Protein AF-A0A842T5C9-F1 (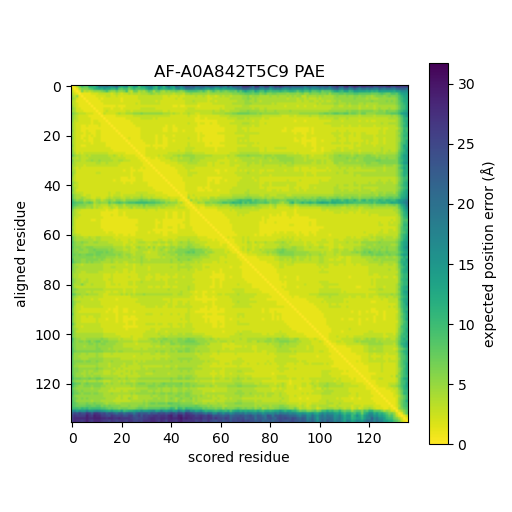afdb_monomer)

Structure (mmCIF, N/CA/C/O backbone):
data_AF-A0A842T5C9-F1
#
_entry.id   AF-A0A842T5C9-F1
#
loop_
_atom_site.group_PDB
_atom_site.id
_atom_site.type_symbol
_atom_site.label_atom_id
_atom_site.label_alt_id
_atom_site.label_comp_id
_atom_site.label_asym_id
_atom_site.label_entity_id
_atom_site.label_seq_id
_atom_site.pdbx_PDB_ins_code
_atom_site.Cartn_x
_atom_site.Cartn_y
_atom_site.Cartn_z
_atom_site.occupancy
_atom_site.B_iso_or_equiv
_atom_site.auth_seq_id
_atom_site.auth_comp_id
_atom_site.auth_asym_id
_atom_site.auth_atom_id
_atom_site.pdbx_PDB_model_num
ATOM 1 N N . MET A 1 1 ? -14.908 -18.102 0.969 1.00 57.44 1 MET A N 1
ATOM 2 C CA . MET A 1 1 ? -13.565 -17.713 0.486 1.00 57.44 1 MET A CA 1
ATOM 3 C C . MET A 1 1 ? -12.911 -17.108 1.692 1.00 57.44 1 MET A C 1
ATOM 5 O O . MET A 1 1 ? -13.295 -16.011 2.074 1.00 57.44 1 MET A O 1
ATOM 9 N N . ASP A 1 2 ? -12.003 -17.846 2.318 1.00 68.19 2 ASP A N 1
ATOM 10 C CA . ASP A 1 2 ? -11.669 -17.556 3.709 1.00 68.19 2 ASP A CA 1
ATOM 11 C C . ASP A 1 2 ? -10.302 -16.875 3.744 1.00 68.19 2 ASP A C 1
ATOM 13 O O . ASP A 1 2 ? -9.291 -17.398 3.258 1.00 68.19 2 ASP A O 1
ATOM 17 N N . ILE A 1 3 ? -10.300 -15.631 4.212 1.00 82.19 3 ILE A N 1
ATOM 18 C CA . ILE A 1 3 ? -9.101 -14.865 4.541 1.00 82.19 3 ILE A CA 1
ATOM 19 C C . ILE A 1 3 ? -9.193 -14.666 6.043 1.00 82.19 3 ILE A C 1
ATOM 21 O O . ILE A 1 3 ? -9.973 -13.837 6.503 1.00 82.19 3 ILE A O 1
ATOM 25 N N . GLN A 1 4 ? -8.417 -15.436 6.802 1.00 90.44 4 GLN A N 1
ATOM 26 C CA . GLN A 1 4 ? -8.467 -15.394 8.265 1.00 90.44 4 GLN A CA 1
ATOM 27 C C . GLN A 1 4 ? -8.185 -13.983 8.798 1.00 90.44 4 GLN A C 1
ATOM 29 O O . GLN A 1 4 ? -8.741 -13.567 9.808 1.00 90.44 4 GLN A O 1
ATOM 34 N N . GLU A 1 5 ? -7.338 -13.220 8.110 1.00 93.75 5 GLU A N 1
ATOM 35 C CA . GLU A 1 5 ? -7.024 -11.835 8.445 1.00 93.75 5 GLU A CA 1
ATOM 36 C C . GLU A 1 5 ? -8.210 -10.890 8.217 1.00 93.75 5 GLU A C 1
ATOM 38 O O . GLU A 1 5 ? -8.355 -9.923 8.959 1.00 93.75 5 GLU A O 1
ATOM 43 N N . LEU A 1 6 ? -9.083 -11.173 7.242 1.00 91.50 6 LEU A N 1
ATOM 44 C CA . LEU A 1 6 ? -10.320 -10.417 7.047 1.00 91.50 6 LEU A CA 1
ATOM 45 C C . LEU A 1 6 ? -11.299 -10.689 8.188 1.00 91.50 6 LEU A C 1
ATOM 47 O O . LEU A 1 6 ? -11.926 -9.753 8.672 1.00 91.50 6 LEU A O 1
ATOM 51 N N . ASP A 1 7 ? -11.413 -11.941 8.632 1.00 92.31 7 ASP A N 1
ATOM 52 C CA . ASP A 1 7 ? -12.283 -12.300 9.757 1.00 92.31 7 ASP A CA 1
ATOM 53 C C . ASP A 1 7 ? -11.790 -11.641 11.053 1.00 92.31 7 ASP A C 1
ATOM 55 O O . ASP A 1 7 ? -12.560 -10.975 11.742 1.00 92.31 7 ASP A O 1
ATOM 59 N N . LYS A 1 8 ? -10.476 -11.672 11.309 1.00 92.94 8 LYS A N 1
ATOM 60 C CA . LYS A 1 8 ? -9.859 -10.921 12.417 1.00 92.94 8 LYS A CA 1
ATOM 61 C C . LYS A 1 8 ? -10.097 -9.415 12.308 1.00 92.94 8 LYS A C 1
ATOM 63 O O . LYS A 1 8 ? -10.373 -8.764 13.310 1.00 92.94 8 LYS A O 1
ATOM 68 N N . PHE A 1 9 ? -9.996 -8.849 11.104 1.00 95.31 9 PHE A N 1
ATOM 69 C CA . PHE A 1 9 ? -10.265 -7.428 10.883 1.00 95.31 9 PHE A CA 1
ATOM 70 C C . PHE A 1 9 ? -11.744 -7.073 11.102 1.00 95.31 9 PHE A C 1
ATOM 72 O O . PHE A 1 9 ? -12.030 -5.988 11.600 1.00 95.31 9 PHE A O 1
ATOM 79 N N . LYS A 1 10 ? -12.676 -7.978 10.771 1.00 93.62 10 LYS A N 1
ATOM 80 C CA . LYS A 1 10 ? -14.115 -7.834 11.052 1.00 93.62 10 LYS A CA 1
ATOM 81 C C . LYS A 1 10 ? -14.405 -7.845 12.553 1.00 93.62 10 LYS A C 1
ATOM 83 O O . LYS A 1 10 ? -15.223 -7.050 13.007 1.00 93.62 10 LYS A O 1
ATOM 88 N N . GLU A 1 11 ? -13.753 -8.733 13.298 1.00 94.19 11 GLU A N 1
ATOM 89 C CA . GLU A 1 11 ? -13.943 -8.886 14.746 1.00 94.19 11 GLU A CA 1
ATOM 90 C C . GLU A 1 11 ? -13.325 -7.733 15.549 1.00 94.19 11 GLU A C 1
ATOM 92 O O . GLU A 1 11 ? -13.977 -7.192 16.442 1.00 94.19 11 GLU A O 1
ATOM 97 N N . ASP A 1 12 ? -12.097 -7.326 15.213 1.00 93.56 12 ASP A N 1
ATOM 98 C CA . ASP A 1 12 ? -11.379 -6.236 15.881 1.00 93.56 12 ASP A CA 1
ATOM 99 C C . ASP A 1 12 ? -10.702 -5.296 14.863 1.00 93.56 12 ASP A C 1
ATOM 101 O O . ASP A 1 12 ? -9.524 -5.472 14.520 1.00 93.56 12 ASP A O 1
ATOM 105 N N . PRO A 1 13 ? -11.423 -4.278 14.350 1.00 94.94 13 PRO A N 1
ATOM 106 C CA . PRO A 1 13 ? -10.866 -3.317 13.405 1.00 94.94 13 PRO A CA 1
ATOM 107 C C . PRO A 1 13 ? -9.866 -2.375 14.093 1.00 94.94 13 PRO A C 1
ATOM 109 O O . PRO A 1 13 ? -10.244 -1.381 14.731 1.00 94.94 13 PRO A O 1
ATOM 112 N N . SER A 1 14 ? -8.578 -2.656 13.900 1.00 96.56 14 SER A N 1
ATOM 113 C CA . SER A 1 14 ? -7.438 -1.919 14.441 1.00 96.56 14 SER A CA 1
ATOM 114 C C . SER A 1 14 ? -6.374 -1.684 13.365 1.00 96.56 14 SER A C 1
ATOM 116 O O . SER A 1 14 ? -6.420 -2.254 12.276 1.00 96.56 14 SER A O 1
ATOM 118 N N . VAL A 1 15 ? -5.387 -0.829 13.657 1.00 96.56 15 VAL A N 1
ATOM 119 C CA . VAL A 1 15 ? -4.259 -0.576 12.740 1.00 96.56 15 VAL A CA 1
ATOM 120 C C . VAL A 1 15 ? -3.513 -1.875 12.427 1.00 96.56 15 VAL A C 1
ATOM 122 O O . VAL A 1 15 ? -3.147 -2.115 11.280 1.00 96.56 15 VAL A O 1
ATOM 125 N N . ALA A 1 16 ? -3.308 -2.722 13.438 1.00 96.25 16 ALA A N 1
ATOM 126 C CA . ALA A 1 16 ? -2.588 -3.978 13.282 1.00 96.25 16 ALA A CA 1
ATOM 127 C C . ALA A 1 16 ? -3.361 -4.959 12.391 1.00 96.25 16 ALA A C 1
ATOM 129 O O . ALA A 1 16 ? -2.789 -5.486 11.436 1.00 96.25 16 ALA A O 1
ATOM 130 N N . SER A 1 17 ? -4.657 -5.161 12.653 1.00 96.75 17 SER A N 1
ATOM 131 C CA . SER A 1 17 ? -5.481 -6.071 11.853 1.00 96.75 17 SER A CA 1
ATOM 132 C C . SER A 1 17 ? -5.699 -5.552 10.428 1.00 96.75 17 SER A C 1
ATOM 134 O O . SER A 1 17 ? -5.651 -6.348 9.496 1.00 96.75 17 SER A O 1
ATOM 136 N N . ALA A 1 18 ? -5.819 -4.234 10.220 1.00 97.19 18 ALA A N 1
ATOM 137 C CA . ALA A 1 18 ? -5.901 -3.627 8.886 1.00 97.19 18 ALA A CA 1
ATOM 138 C C . ALA A 1 18 ? -4.620 -3.837 8.062 1.00 97.19 18 ALA A C 1
ATOM 140 O O . ALA A 1 18 ? -4.693 -4.199 6.887 1.00 97.19 18 ALA A O 1
ATOM 141 N N . MET A 1 19 ? -3.445 -3.637 8.676 1.00 97.94 19 MET A N 1
ATOM 142 C CA . MET A 1 19 ? -2.155 -3.874 8.019 1.00 97.94 19 MET A CA 1
ATOM 143 C C . MET A 1 19 ? -1.977 -5.349 7.648 1.00 97.94 19 MET A C 1
ATOM 145 O O . MET A 1 19 ? -1.610 -5.648 6.514 1.00 97.94 19 MET A O 1
ATOM 149 N N . GLN A 1 20 ? -2.282 -6.264 8.575 1.00 96.81 20 GLN A N 1
ATOM 150 C CA . GLN A 1 20 ? -2.199 -7.710 8.340 1.00 96.81 20 GLN A CA 1
ATOM 151 C C . GLN A 1 20 ? -3.144 -8.162 7.225 1.00 96.81 20 GLN A C 1
ATOM 153 O O . GLN A 1 20 ? -2.727 -8.880 6.319 1.00 96.81 20 GLN A O 1
ATOM 158 N N . PHE A 1 21 ? -4.401 -7.713 7.265 1.00 96.69 21 PHE A N 1
ATOM 159 C CA . PHE A 1 21 ? -5.393 -8.014 6.238 1.00 96.69 21 PHE A CA 1
ATOM 160 C C . PHE A 1 21 ? -4.959 -7.516 4.858 1.00 96.69 21 PHE A C 1
ATOM 162 O O . PHE A 1 21 ? -4.966 -8.289 3.898 1.00 96.69 21 PHE A O 1
ATOM 169 N N . GLY A 1 22 ? -4.571 -6.243 4.752 1.00 97.06 22 GLY A N 1
ATOM 170 C CA . GLY A 1 22 ? -4.193 -5.649 3.475 1.00 97.06 22 GLY A CA 1
ATOM 171 C C . GLY A 1 22 ? -2.980 -6.335 2.846 1.00 97.06 22 GLY A C 1
ATOM 172 O O . GLY A 1 22 ? -2.996 -6.641 1.651 1.00 97.06 22 GLY A O 1
ATOM 173 N N . GLU A 1 23 ? -1.971 -6.663 3.655 1.00 96.88 23 GLU A N 1
ATOM 174 C CA . GLU A 1 23 ? -0.806 -7.430 3.216 1.00 96.88 23 GLU A CA 1
ATOM 175 C C . GLU A 1 23 ? -1.190 -8.838 2.742 1.00 96.88 23 GLU A C 1
ATOM 177 O O . GLU A 1 23 ? -0.817 -9.243 1.637 1.00 96.88 23 GLU A O 1
ATOM 182 N N . ALA A 1 24 ? -1.958 -9.572 3.554 1.00 95.75 24 ALA A N 1
ATOM 183 C CA . ALA A 1 24 ? -2.369 -10.939 3.253 1.00 95.75 24 ALA A CA 1
ATOM 184 C C . ALA A 1 24 ? -3.178 -11.013 1.954 1.00 95.75 24 ALA A C 1
ATOM 186 O O . ALA A 1 24 ? -2.917 -11.872 1.110 1.00 95.75 24 ALA A O 1
ATOM 187 N N . LEU A 1 25 ? -4.121 -10.086 1.755 1.00 95.75 25 LEU A N 1
ATOM 188 C CA . LEU A 1 25 ? -4.920 -10.023 0.534 1.00 95.75 25 LEU A CA 1
ATOM 189 C C . LEU A 1 25 ? -4.069 -9.671 -0.693 1.00 95.75 25 LEU A C 1
ATOM 191 O O . LEU A 1 25 ? -4.247 -10.270 -1.754 1.00 95.75 25 LEU A O 1
ATOM 195 N N . THR A 1 26 ? -3.131 -8.733 -0.555 1.00 94.25 26 THR A N 1
ATOM 196 C CA . THR A 1 26 ? -2.255 -8.313 -1.659 1.00 94.25 26 THR A CA 1
ATOM 197 C C . THR A 1 26 ? -1.393 -9.475 -2.154 1.00 94.25 26 THR A C 1
ATOM 199 O O . THR A 1 26 ? -1.334 -9.714 -3.360 1.00 94.25 26 THR A O 1
ATOM 202 N N . LYS A 1 27 ? -0.811 -10.255 -1.231 1.00 93.19 27 LYS A N 1
ATOM 203 C CA . LYS A 1 27 ? 0.014 -11.439 -1.535 1.00 93.19 27 LYS A CA 1
ATOM 204 C C . LYS A 1 27 ? -0.776 -12.642 -2.047 1.00 93.19 27 LYS A C 1
ATOM 206 O O . LYS A 1 27 ? -0.179 -13.574 -2.580 1.00 93.19 27 LYS A O 1
ATOM 211 N N . LYS A 1 28 ? -2.095 -12.669 -1.849 1.00 92.25 28 LYS A N 1
ATOM 212 C CA . LYS A 1 28 ? -2.921 -13.810 -2.244 1.00 92.25 28 LYS A CA 1
ATOM 213 C C . LYS A 1 28 ? -2.996 -13.905 -3.767 1.00 92.25 28 LYS A C 1
ATOM 215 O O . LYS A 1 28 ? -3.179 -12.895 -4.451 1.00 92.25 28 LYS A O 1
ATOM 220 N N . ASP A 1 29 ? -2.896 -15.126 -4.281 1.00 90.19 29 ASP A N 1
ATOM 221 C CA . ASP A 1 29 ? -3.110 -15.416 -5.697 1.00 90.19 29 ASP A CA 1
ATOM 222 C C . ASP A 1 29 ? -4.616 -15.416 -5.993 1.00 90.19 29 ASP A C 1
ATOM 224 O O . ASP A 1 29 ? -5.319 -16.416 -5.846 1.00 90.19 29 ASP A O 1
ATOM 228 N N . LEU A 1 30 ? -5.132 -14.223 -6.276 1.00 90.31 30 LEU A N 1
ATOM 229 C CA . LEU A 1 30 ? -6.513 -13.950 -6.650 1.00 90.31 30 LEU A CA 1
ATOM 230 C C . LEU A 1 30 ? -6.502 -12.955 -7.802 1.00 90.31 30 LEU A C 1
ATOM 232 O O . LEU A 1 30 ? -5.623 -12.091 -7.879 1.00 90.31 30 LEU A O 1
ATOM 236 N N . ASN A 1 31 ? -7.519 -13.025 -8.658 1.00 90.94 31 ASN A N 1
ATOM 237 C CA . ASN A 1 31 ? -7.688 -11.999 -9.673 1.00 90.94 31 ASN A CA 1
ATOM 238 C C . ASN A 1 31 ? -7.997 -10.635 -9.018 1.00 90.94 31 ASN A C 1
ATOM 240 O O . ASN A 1 31 ? -8.455 -10.530 -7.877 1.00 90.94 31 ASN A O 1
ATOM 244 N N . ILE A 1 32 ? -7.731 -9.569 -9.768 1.00 90.75 32 ILE A N 1
ATOM 245 C CA . ILE A 1 32 ? -7.829 -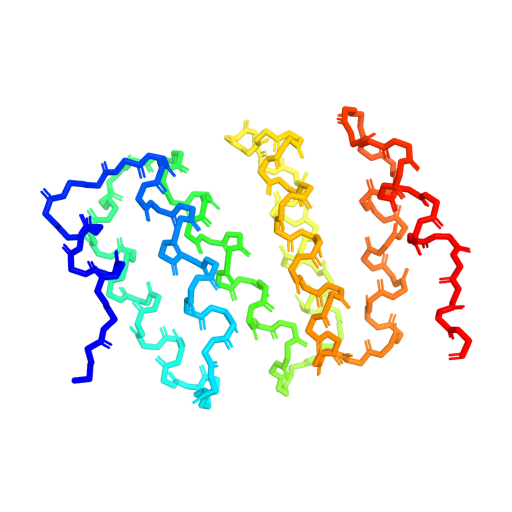8.194 -9.268 1.00 90.75 32 ILE A CA 1
ATOM 246 C C . ILE A 1 32 ? -9.271 -7.818 -8.903 1.00 90.75 32 ILE A C 1
ATOM 248 O O . ILE A 1 32 ? -9.478 -7.058 -7.958 1.00 90.75 32 ILE A O 1
ATOM 252 N N . GLU A 1 33 ? -10.272 -8.348 -9.609 1.00 90.69 33 GLU A N 1
ATOM 253 C CA . GLU A 1 33 ? -11.679 -8.050 -9.324 1.00 90.69 33 GLU A CA 1
ATOM 254 C C . GLU A 1 33 ? -12.132 -8.649 -7.987 1.00 90.69 33 GLU A C 1
ATOM 256 O O . GLU A 1 33 ? -12.791 -7.965 -7.203 1.00 90.69 33 GLU A O 1
ATOM 261 N N . ASP A 1 34 ? -11.690 -9.862 -7.658 1.00 93.31 34 ASP A N 1
ATOM 262 C CA . ASP A 1 34 ? -11.952 -10.482 -6.359 1.00 93.31 34 ASP A CA 1
ATOM 263 C C . ASP A 1 34 ? -11.277 -9.690 -5.234 1.00 93.31 34 ASP A C 1
ATOM 265 O O . ASP A 1 34 ? -11.924 -9.351 -4.239 1.00 93.31 34 ASP A O 1
ATOM 269 N N . LYS A 1 35 ? -10.007 -9.290 -5.412 1.00 94.12 35 LYS A N 1
ATOM 270 C CA . LYS A 1 35 ? -9.309 -8.417 -4.448 1.00 94.12 35 LYS A CA 1
ATOM 271 C C . LYS A 1 35 ? -10.069 -7.100 -4.240 1.00 94.12 35 LYS A C 1
ATOM 273 O O . LYS A 1 35 ? -10.274 -6.679 -3.100 1.00 94.12 35 LYS A O 1
ATOM 278 N N . ARG A 1 36 ? -10.558 -6.475 -5.318 1.00 92.44 36 ARG A N 1
ATOM 279 C CA . ARG A 1 36 ? -11.368 -5.242 -5.266 1.00 92.44 36 ARG A CA 1
ATOM 280 C C . ARG A 1 36 ? -12.665 -5.426 -4.486 1.00 92.44 36 ARG A C 1
ATOM 282 O O . ARG A 1 36 ? -13.021 -4.547 -3.702 1.00 92.44 36 ARG A O 1
ATOM 289 N N . LEU A 1 37 ? -13.378 -6.533 -4.689 1.00 93.56 37 LEU A N 1
ATOM 290 C CA . LEU A 1 37 ? -14.610 -6.823 -3.951 1.00 93.56 37 LEU A CA 1
ATOM 291 C C . LEU A 1 37 ? -14.344 -6.952 -2.450 1.00 93.56 37 LEU A C 1
ATOM 293 O O . LEU A 1 37 ? -15.072 -6.365 -1.650 1.00 93.56 37 LEU A O 1
ATOM 297 N N . ILE A 1 38 ? -13.261 -7.626 -2.070 1.00 95.25 38 ILE A N 1
ATOM 298 C CA . ILE A 1 38 ? -12.898 -7.803 -0.662 1.00 95.25 38 ILE A CA 1
ATOM 299 C C . ILE A 1 38 ? -12.491 -6.466 -0.024 1.00 95.25 38 ILE A C 1
ATOM 301 O O . ILE A 1 38 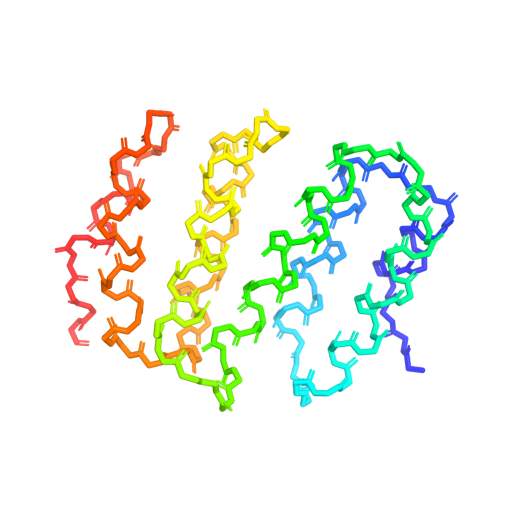? -12.932 -6.15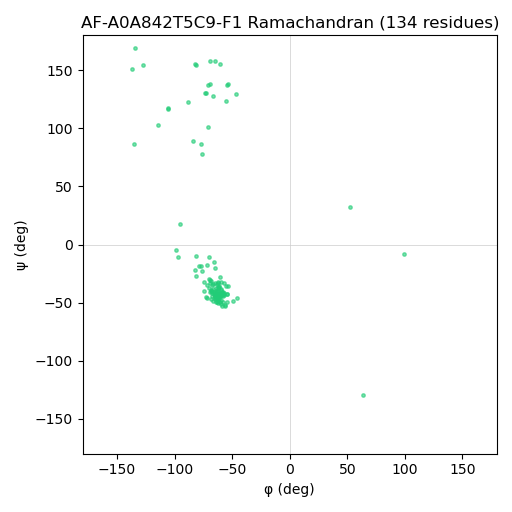4 1.081 1.00 95.25 38 ILE A O 1
ATOM 305 N N . PHE A 1 39 ? -11.724 -5.617 -0.719 1.00 95.44 39 PHE A N 1
ATOM 306 C CA . PHE A 1 39 ? -11.425 -4.272 -0.212 1.00 95.44 39 PHE A CA 1
ATOM 307 C C . PHE A 1 39 ? -12.684 -3.412 -0.054 1.00 95.44 39 PHE A C 1
ATOM 309 O O . PHE A 1 39 ? -12.797 -2.678 0.925 1.00 95.44 39 PHE A O 1
ATOM 316 N N . ARG A 1 40 ? -13.673 -3.530 -0.952 1.00 93.69 40 ARG A N 1
ATOM 317 C CA . ARG A 1 40 ? -14.973 -2.852 -0.782 1.00 93.69 40 ARG A CA 1
ATOM 318 C C . ARG A 1 40 ? -15.702 -3.308 0.478 1.00 93.69 40 ARG A C 1
ATOM 320 O O . ARG A 1 40 ? -16.355 -2.486 1.115 1.00 93.69 40 ARG A O 1
ATOM 327 N N . GLU A 1 41 ? -15.619 -4.585 0.843 1.00 93.50 41 GLU A N 1
ATOM 328 C CA . GLU A 1 41 ? -16.128 -5.047 2.139 1.00 93.50 41 GLU A CA 1
ATOM 329 C C . GLU A 1 41 ? -15.339 -4.437 3.297 1.00 93.50 41 GLU A C 1
ATOM 331 O O . GLU A 1 41 ? -15.946 -3.946 4.246 1.00 93.50 41 GLU A O 1
ATOM 336 N N . ALA A 1 42 ? -14.009 -4.390 3.194 1.00 94.31 42 ALA A N 1
ATOM 337 C CA . ALA A 1 42 ? -13.153 -3.788 4.212 1.00 94.31 42 ALA A CA 1
ATOM 338 C C . ALA A 1 42 ? -13.491 -2.311 4.470 1.00 94.31 42 ALA A C 1
ATOM 340 O O . ALA A 1 42 ? -13.615 -1.909 5.626 1.00 94.31 42 ALA A O 1
ATOM 341 N N . PHE A 1 43 ? -13.749 -1.521 3.424 1.00 94.62 43 PHE A N 1
ATOM 342 C CA . PHE A 1 43 ? -14.188 -0.128 3.573 1.00 94.62 43 PHE A CA 1
ATOM 343 C C . PHE A 1 43 ? -15.508 0.013 4.347 1.00 94.62 43 PHE A C 1
ATOM 345 O O . PHE A 1 43 ? -15.677 0.970 5.098 1.00 94.62 43 PHE A O 1
ATOM 352 N N . LYS A 1 44 ? -16.432 -0.954 4.240 1.00 93.44 44 LYS A N 1
ATOM 353 C CA . LYS A 1 44 ? -17.675 -0.942 5.035 1.00 93.44 44 LYS A CA 1
ATOM 354 C C . LYS A 1 44 ? -17.417 -1.185 6.525 1.00 93.44 44 LYS A C 1
ATOM 356 O O . LYS A 1 44 ? -18.166 -0.675 7.349 1.00 93.44 44 LYS A O 1
ATOM 361 N N . ILE A 1 45 ? -16.380 -1.955 6.864 1.00 92.25 45 ILE A N 1
ATOM 362 C CA . ILE A 1 45 ? -15.992 -2.269 8.251 1.00 92.25 45 ILE A CA 1
ATOM 363 C C . ILE A 1 45 ? -15.322 -1.062 8.915 1.00 92.25 45 ILE A C 1
ATOM 365 O O . ILE A 1 45 ? -15.562 -0.778 10.087 1.00 92.25 45 ILE A O 1
ATOM 369 N N . VAL A 1 46 ? -14.485 -0.344 8.162 1.00 92.31 46 VAL A N 1
ATOM 370 C CA . VAL A 1 46 ? -13.755 0.838 8.639 1.00 92.31 46 VAL A CA 1
ATOM 371 C C . VAL A 1 46 ? -14.697 1.921 9.179 1.00 92.31 46 VAL A C 1
ATOM 373 O O . VAL A 1 46 ? -14.411 2.522 10.220 1.00 92.31 46 VAL A O 1
ATOM 376 N N . GLY A 1 47 ? -15.818 2.165 8.492 1.00 84.44 47 GLY A N 1
ATOM 377 C CA . GLY A 1 47 ? -16.748 3.237 8.841 1.00 84.44 47 GLY A CA 1
ATOM 378 C C . GLY A 1 47 ? -16.093 4.613 8.694 1.00 84.44 47 GLY A C 1
ATOM 379 O O . GLY A 1 47 ? -15.501 4.903 7.666 1.00 84.44 47 GLY A O 1
ATOM 380 N N . SER A 1 48 ? -16.182 5.456 9.726 1.00 85.56 48 SER A N 1
ATOM 381 C CA . SER A 1 48 ? -15.626 6.821 9.734 1.00 85.56 48 SER A CA 1
ATOM 382 C C . SER A 1 48 ? -14.226 6.926 10.361 1.00 85.56 48 SER A C 1
ATOM 384 O O . SER A 1 48 ? -13.826 8.000 10.810 1.00 85.56 48 SER A O 1
ATOM 386 N N . LYS A 1 49 ? -13.500 5.810 10.508 1.00 92.00 49 LYS A N 1
ATOM 387 C CA . LYS A 1 49 ? -12.160 5.792 11.115 1.00 92.00 49 LYS A CA 1
ATOM 388 C C . LYS A 1 49 ? -11.107 6.149 10.061 1.00 92.00 49 LYS A C 1
ATOM 390 O O . LYS A 1 49 ? -10.538 5.246 9.449 1.00 92.00 49 LYS A O 1
ATOM 395 N N . GLU A 1 50 ? -10.810 7.441 9.916 1.00 92.88 50 GLU A N 1
ATOM 396 C CA . GLU A 1 50 ? -9.899 7.995 8.891 1.00 92.88 50 GLU A CA 1
ATOM 397 C C . GLU A 1 50 ? -8.584 7.209 8.761 1.00 92.88 50 GLU A C 1
ATOM 399 O O . GLU A 1 50 ? -8.194 6.801 7.670 1.00 92.88 50 GLU A O 1
ATOM 404 N N . LYS A 1 51 ? -7.938 6.879 9.886 1.00 96.50 51 LYS A N 1
ATOM 405 C CA . LYS A 1 51 ? -6.679 6.125 9.868 1.00 96.50 51 LYS A CA 1
ATOM 406 C C . LYS A 1 51 ? -6.795 4.711 9.307 1.00 96.50 51 LYS A C 1
ATOM 408 O O . LYS A 1 51 ? -5.897 4.247 8.608 1.00 96.50 51 LYS A O 1
ATOM 413 N N . LEU A 1 52 ? -7.871 3.996 9.637 1.00 96.94 52 LEU A N 1
ATOM 414 C CA . LEU A 1 52 ? -8.079 2.659 9.079 1.00 96.94 52 LEU A CA 1
ATOM 415 C C . LEU A 1 52 ? -8.446 2.757 7.599 1.00 96.94 52 LEU A C 1
ATOM 417 O O . LEU A 1 52 ? -7.998 1.925 6.819 1.00 96.94 52 LEU A O 1
ATOM 421 N N . GLU A 1 53 ? -9.192 3.789 7.206 1.00 96.81 53 GLU A N 1
ATOM 422 C CA . GLU A 1 53 ? -9.521 4.054 5.805 1.00 96.81 53 GLU A CA 1
ATOM 423 C C . GLU A 1 53 ? -8.259 4.274 4.977 1.00 96.81 53 GLU A C 1
ATOM 425 O O . GLU A 1 53 ? -8.079 3.607 3.960 1.00 96.81 53 GLU A O 1
ATOM 430 N N . ALA A 1 54 ? -7.342 5.113 5.463 1.00 97.31 54 ALA A N 1
ATOM 431 C CA . ALA A 1 54 ? -6.059 5.366 4.822 1.00 97.31 54 ALA A CA 1
ATOM 432 C C . ALA A 1 54 ? -5.233 4.078 4.654 1.00 97.31 54 ALA A C 1
ATOM 434 O O . ALA A 1 54 ? -4.680 3.830 3.580 1.00 97.31 54 ALA A O 1
ATOM 435 N N . ILE A 1 55 ? -5.191 3.213 5.678 1.00 98.12 55 ILE A N 1
ATOM 436 C CA . ILE A 1 55 ? -4.481 1.923 5.615 1.00 98.12 55 ILE A CA 1
ATOM 437 C C . ILE A 1 55 ? -5.116 0.993 4.575 1.00 98.12 55 ILE A C 1
ATOM 439 O O . ILE A 1 55 ? -4.409 0.436 3.735 1.00 98.12 55 ILE A O 1
ATOM 443 N N . ILE A 1 56 ? -6.440 0.823 4.604 1.00 97.81 56 ILE A N 1
ATOM 444 C CA . ILE A 1 56 ? -7.147 -0.033 3.642 1.00 97.81 56 ILE A CA 1
ATOM 445 C C . ILE A 1 56 ? -6.990 0.511 2.217 1.00 97.81 56 ILE A C 1
ATOM 447 O O . ILE A 1 56 ? -6.735 -0.262 1.292 1.00 97.81 56 ILE A O 1
ATOM 451 N N . ASN A 1 57 ? -7.059 1.830 2.039 1.00 97.50 57 ASN A N 1
ATOM 452 C CA . ASN A 1 57 ? -6.852 2.486 0.754 1.00 97.50 57 ASN A CA 1
ATOM 453 C C . ASN A 1 57 ? -5.426 2.293 0.222 1.00 97.50 57 ASN A C 1
ATOM 455 O O . ASN A 1 57 ? -5.257 1.961 -0.949 1.00 97.50 57 ASN A O 1
ATOM 459 N N . MET A 1 58 ? -4.401 2.412 1.073 1.00 98.00 58 MET A N 1
ATOM 460 C CA . MET A 1 58 ? -3.007 2.141 0.702 1.00 98.00 58 MET A CA 1
ATOM 461 C C . MET A 1 58 ? -2.844 0.735 0.106 1.00 98.00 58 MET A C 1
ATOM 463 O O . MET A 1 58 ? -2.279 0.572 -0.980 1.00 98.00 58 MET A O 1
ATOM 467 N N . TRP A 1 59 ? -3.384 -0.285 0.776 1.00 97.81 59 TRP A N 1
ATOM 468 C CA . TRP A 1 59 ? -3.324 -1.664 0.289 1.00 97.81 59 TRP A CA 1
ATOM 469 C C . TRP A 1 59 ? -4.164 -1.885 -0.973 1.00 97.81 59 TRP A C 1
ATOM 471 O O . TRP A 1 59 ? -3.692 -2.520 -1.918 1.00 97.81 59 TRP A O 1
ATOM 481 N N . ALA A 1 60 ? -5.359 -1.294 -1.052 1.00 96.25 60 ALA A N 1
ATOM 482 C CA . ALA A 1 60 ? -6.192 -1.356 -2.250 1.00 96.25 60 ALA A CA 1
ATOM 483 C C . ALA A 1 60 ? -5.479 -0.752 -3.473 1.00 96.25 60 ALA A C 1
ATOM 485 O O . ALA A 1 60 ? -5.456 -1.369 -4.542 1.00 96.25 60 ALA A O 1
ATOM 486 N N . VAL A 1 61 ? -4.819 0.400 -3.317 1.00 95.56 61 VAL A N 1
ATOM 487 C CA . VAL A 1 61 ? -3.999 1.024 -4.369 1.00 95.56 61 VAL A CA 1
ATOM 488 C C . VAL A 1 61 ? -2.821 0.133 -4.766 1.00 95.56 61 VAL A C 1
ATOM 490 O O . VAL A 1 61 ? -2.533 0.011 -5.956 1.00 95.56 61 VAL A O 1
ATOM 493 N N . GLY A 1 62 ? -2.203 -0.557 -3.804 1.00 93.56 62 GLY A N 1
ATOM 494 C CA . GLY A 1 62 ? -1.178 -1.572 -4.060 1.00 93.56 62 GLY A CA 1
ATOM 495 C C . GLY A 1 62 ? -1.635 -2.681 -5.015 1.00 93.56 62 GLY A C 1
ATOM 496 O O . GLY A 1 62 ? -0.874 -3.107 -5.874 1.00 93.56 62 GLY A O 1
ATOM 497 N N . THR A 1 63 ? -2.901 -3.091 -4.951 1.00 91.50 63 THR A N 1
ATOM 498 C CA . THR A 1 63 ? -3.463 -4.041 -5.933 1.00 91.50 63 THR A CA 1
ATOM 499 C C . THR A 1 63 ? -3.902 -3.370 -7.235 1.00 91.50 63 THR A C 1
ATOM 501 O O . THR A 1 63 ? -3.894 -3.978 -8.303 1.00 91.50 63 THR A O 1
ATOM 504 N N . MET A 1 64 ? -4.264 -2.086 -7.190 1.00 89.12 64 MET A N 1
ATOM 505 C CA . MET A 1 64 ? -4.719 -1.344 -8.364 1.00 89.12 64 MET A CA 1
ATOM 506 C C . MET A 1 64 ? -3.597 -1.080 -9.375 1.00 89.12 64 MET A C 1
ATOM 508 O O . MET A 1 64 ? -3.863 -1.009 -10.577 1.00 89.12 64 MET A O 1
ATOM 512 N N . ILE A 1 65 ? -2.347 -0.952 -8.927 1.00 91.19 65 ILE A N 1
ATOM 513 C CA . ILE A 1 65 ? -1.209 -0.775 -9.842 1.00 91.19 65 ILE A CA 1
ATOM 514 C C . ILE A 1 65 ? -0.967 -2.007 -10.733 1.00 91.19 65 ILE A C 1
ATOM 516 O O . ILE A 1 65 ? -0.409 -1.858 -11.823 1.00 91.19 65 ILE A O 1
ATOM 520 N N . GLU A 1 66 ? -1.463 -3.185 -10.340 1.00 87.88 66 GLU A N 1
ATOM 521 C CA . GLU A 1 66 ? -1.474 -4.412 -11.152 1.00 87.88 66 GLU A CA 1
ATOM 522 C C . GLU A 1 66 ? -2.569 -4.374 -12.240 1.00 87.88 66 GLU A C 1
ATOM 524 O O . GLU A 1 66 ? -2.464 -5.038 -13.268 1.00 87.88 66 GLU A O 1
ATOM 529 N N . ALA A 1 67 ? -3.621 -3.567 -12.058 1.00 87.44 67 ALA A N 1
ATOM 530 C CA . ALA A 1 67 ? -4.797 -3.563 -12.929 1.00 87.44 67 ALA A CA 1
ATOM 531 C C . ALA A 1 67 ? -4.507 -3.009 -14.329 1.00 87.44 67 ALA A C 1
ATOM 533 O O . ALA A 1 67 ? -3.602 -2.198 -14.523 1.00 87.44 67 ALA A O 1
ATOM 534 N N . ASN A 1 68 ? -5.333 -3.368 -15.314 1.00 88.06 68 ASN A N 1
ATOM 535 C CA . ASN A 1 68 ? -5.273 -2.751 -16.638 1.00 88.06 68 ASN A CA 1
ATOM 536 C C . ASN A 1 68 ? -5.902 -1.344 -16.609 1.00 88.06 68 ASN A C 1
ATOM 538 O O . ASN A 1 68 ? -7.061 -1.151 -16.970 1.00 88.06 68 ASN A O 1
ATOM 542 N N . LEU A 1 69 ? -5.143 -0.374 -16.099 1.00 88.50 69 LEU A N 1
ATOM 543 C CA . LEU A 1 69 ? -5.518 1.034 -15.988 1.00 88.50 69 LEU A CA 1
ATOM 544 C C . LEU A 1 69 ? -4.444 1.931 -16.615 1.00 88.50 69 LEU A C 1
ATOM 546 O O . LEU A 1 69 ? -3.266 1.553 -16.624 1.00 88.50 69 LEU A O 1
ATOM 550 N N . PRO A 1 70 ? -4.814 3.140 -17.076 1.00 92.75 70 PRO A N 1
ATOM 551 C CA . PRO A 1 70 ? -3.853 4.127 -17.544 1.00 92.75 70 PRO A CA 1
ATOM 552 C C . PRO A 1 70 ? -2.765 4.409 -16.504 1.00 92.75 70 PRO A C 1
ATOM 554 O O . PRO A 1 70 ? -3.045 4.578 -15.316 1.00 92.75 70 PRO A O 1
ATOM 557 N N . TYR A 1 71 ? -1.522 4.526 -16.969 1.00 90.94 71 TYR A N 1
ATOM 558 C CA . TYR A 1 71 ? -0.351 4.740 -16.115 1.00 90.94 71 TYR A CA 1
ATOM 559 C C . TYR A 1 71 ? -0.499 5.963 -15.205 1.00 90.94 71 TYR A C 1
ATOM 561 O O . TYR A 1 71 ? -0.206 5.894 -14.014 1.00 90.94 71 TYR A O 1
ATOM 569 N N . THR A 1 72 ? -1.028 7.063 -15.743 1.00 91.12 72 THR A N 1
ATOM 570 C CA . THR A 1 72 ? -1.248 8.304 -14.993 1.00 91.12 72 THR A CA 1
ATOM 571 C C . THR A 1 72 ? -2.171 8.098 -13.793 1.00 91.12 72 THR A C 1
ATOM 573 O O . THR A 1 72 ? -1.874 8.607 -12.718 1.00 91.12 72 THR A O 1
ATOM 576 N N . GLN A 1 73 ? -3.238 7.302 -13.937 1.00 93.00 73 GLN A N 1
ATOM 577 C CA . GLN A 1 73 ? -4.175 7.029 -12.840 1.00 93.00 73 GLN A CA 1
ATOM 578 C C . GLN A 1 73 ? -3.522 6.198 -11.731 1.00 93.00 73 GLN A C 1
ATOM 580 O O . GLN A 1 73 ? -3.717 6.478 -10.551 1.00 93.00 73 GLN A O 1
ATOM 585 N N . LYS A 1 74 ? -2.704 5.204 -12.103 1.00 93.31 74 LYS A N 1
ATOM 586 C CA . LYS A 1 74 ? -1.939 4.392 -11.144 1.00 93.31 74 LYS A CA 1
ATOM 587 C C . LYS A 1 74 ? -0.988 5.260 -10.324 1.00 93.31 74 LYS A C 1
ATOM 589 O O . LYS A 1 74 ? -0.987 5.199 -9.098 1.00 93.31 74 LYS A O 1
ATOM 594 N N . ILE A 1 75 ? -0.213 6.095 -11.012 1.00 92.12 75 ILE A N 1
ATOM 595 C CA . ILE A 1 75 ? 0.759 7.004 -10.402 1.00 92.12 75 ILE A CA 1
ATOM 596 C C . ILE A 1 75 ? 0.068 8.012 -9.480 1.00 92.12 75 ILE A C 1
ATOM 598 O O . ILE A 1 75 ? 0.532 8.255 -8.367 1.00 92.12 75 ILE A O 1
ATOM 602 N N . GLU A 1 76 ? -1.034 8.610 -9.930 1.00 93.81 76 GLU A N 1
ATOM 603 C CA . GLU A 1 76 ? -1.766 9.598 -9.144 1.00 93.81 76 GLU A CA 1
ATOM 604 C C . GLU A 1 76 ? -2.327 8.998 -7.854 1.00 93.81 76 GLU A C 1
ATOM 606 O O . GLU A 1 76 ? -2.137 9.580 -6.786 1.00 93.81 76 GLU A O 1
ATOM 611 N N . ALA A 1 77 ? -2.930 7.811 -7.922 1.00 94.25 77 ALA A N 1
ATOM 612 C CA . ALA A 1 77 ? -3.460 7.137 -6.743 1.00 94.25 77 ALA A CA 1
ATOM 613 C C . ALA A 1 77 ? -2.367 6.806 -5.720 1.00 94.25 77 ALA A C 1
ATOM 615 O O . ALA A 1 77 ? -2.537 7.057 -4.528 1.00 94.25 77 ALA A O 1
ATOM 616 N N . VAL A 1 78 ? -1.209 6.320 -6.178 1.00 95.12 78 VAL A N 1
ATOM 617 C CA . VAL A 1 78 ? -0.060 6.083 -5.292 1.00 95.12 78 VAL A CA 1
ATOM 618 C C . VAL A 1 78 ? 0.396 7.389 -4.650 1.00 95.12 78 VAL A C 1
ATOM 620 O O . VAL A 1 78 ? 0.600 7.449 -3.444 1.00 95.12 78 VAL A O 1
ATOM 623 N N . ARG A 1 79 ? 0.496 8.478 -5.415 1.00 94.88 79 ARG A N 1
ATOM 624 C CA . ARG A 1 79 ? 0.886 9.787 -4.872 1.00 94.88 79 ARG A CA 1
ATOM 625 C C . ARG A 1 79 ? -0.101 10.341 -3.856 1.00 94.88 79 ARG A C 1
ATOM 627 O O . ARG A 1 79 ? 0.333 11.036 -2.942 1.00 94.88 79 ARG A O 1
ATOM 634 N N . GLN A 1 80 ? -1.396 10.086 -4.023 1.00 95.06 80 GLN A N 1
ATOM 635 C CA . GLN A 1 80 ? -2.406 10.461 -3.035 1.00 95.06 80 GLN A CA 1
ATOM 636 C C . GLN A 1 80 ? -2.188 9.690 -1.731 1.00 95.06 80 GLN A C 1
ATOM 638 O O . GLN A 1 80 ? -2.105 10.316 -0.679 1.00 95.06 80 GLN A O 1
ATOM 643 N N . VAL A 1 81 ? -1.963 8.374 -1.814 1.00 95.62 81 VAL A N 1
ATOM 644 C CA . VAL A 1 81 ? -1.622 7.526 -0.660 1.00 95.62 81 VAL A CA 1
ATOM 645 C C . VAL A 1 81 ? -0.352 8.015 0.038 1.00 95.62 81 VAL A C 1
ATOM 647 O O . VAL A 1 81 ? -0.358 8.245 1.239 1.00 95.62 81 VAL A O 1
ATOM 650 N N . LEU A 1 82 ? 0.734 8.265 -0.696 1.00 94.81 82 LEU A N 1
ATOM 651 C CA . LEU A 1 82 ? 2.008 8.699 -0.102 1.00 94.81 82 LEU A CA 1
ATOM 652 C C . LEU A 1 82 ? 1.951 10.093 0.555 1.00 94.81 82 LEU A C 1
ATOM 654 O O . LEU A 1 82 ? 2.869 10.460 1.287 1.00 94.81 82 LEU A O 1
ATOM 658 N N . LYS A 1 83 ? 0.909 10.886 0.275 1.00 94.88 83 LYS A N 1
ATOM 659 C CA . LYS A 1 83 ? 0.666 12.206 0.883 1.00 94.88 83 LYS A CA 1
ATOM 660 C C . LYS A 1 83 ? -0.348 12.163 2.028 1.00 94.88 83 LYS A C 1
ATOM 662 O O . LYS A 1 83 ? -0.577 13.204 2.649 1.00 94.88 83 LYS A O 1
ATOM 667 N N . ASP A 1 84 ? -0.958 11.011 2.284 1.00 96.06 84 ASP A N 1
ATOM 668 C CA . ASP A 1 84 ? -1.931 10.840 3.352 1.00 96.06 84 ASP A CA 1
ATOM 669 C C . ASP A 1 84 ? -1.249 10.995 4.721 1.00 96.06 84 ASP A C 1
ATOM 671 O O . ASP A 1 84 ? -0.219 10.379 5.000 1.00 96.06 84 ASP A O 1
ATOM 675 N N . LYS A 1 85 ? -1.808 11.861 5.572 1.00 95.25 85 LYS A N 1
ATOM 676 C CA . LYS A 1 85 ? -1.224 12.210 6.875 1.00 95.25 85 LYS A CA 1
ATOM 677 C C . LYS A 1 85 ? -1.438 11.126 7.926 1.00 95.25 85 LYS A C 1
ATOM 679 O O . LYS A 1 85 ? -0.718 11.114 8.924 1.00 95.25 85 LYS A O 1
ATOM 684 N N . GLU A 1 86 ? -2.392 10.227 7.705 1.00 97.06 86 GLU A N 1
ATOM 685 C CA . GLU A 1 86 ? -2.680 9.128 8.621 1.00 97.06 86 GLU A CA 1
ATOM 686 C C . GLU A 1 86 ? -1.679 7.971 8.486 1.00 97.06 86 GLU A C 1
ATOM 688 O O . GLU A 1 86 ? -1.535 7.148 9.402 1.00 97.06 86 GLU A O 1
ATOM 693 N N . LEU A 1 87 ? -0.950 7.924 7.365 1.00 97.12 87 LEU A N 1
ATOM 694 C CA . LEU A 1 87 ? 0.044 6.900 7.071 1.00 97.12 87 LEU A CA 1
ATOM 695 C C . LEU A 1 87 ? 1.421 7.288 7.607 1.00 97.12 87 LEU A C 1
ATOM 697 O O . LEU A 1 87 ? 2.009 8.311 7.255 1.00 97.12 87 LEU A O 1
ATOM 701 N N . THR A 1 88 ? 1.980 6.425 8.453 1.00 96.56 88 THR A N 1
ATOM 702 C CA . THR A 1 88 ? 3.347 6.606 8.943 1.00 96.56 88 THR A CA 1
ATOM 703 C C . THR A 1 88 ? 4.362 6.093 7.917 1.00 96.56 88 THR A C 1
ATOM 705 O O . THR A 1 88 ? 4.068 5.154 7.173 1.00 96.56 88 THR A O 1
ATOM 708 N N . PRO A 1 89 ? 5.607 6.610 7.919 1.00 95.69 89 PRO A N 1
ATOM 709 C CA . PRO A 1 89 ? 6.663 6.093 7.048 1.00 95.69 89 PRO A CA 1
ATOM 710 C C . PRO A 1 89 ? 6.878 4.580 7.185 1.00 95.69 89 PRO A C 1
ATOM 712 O O . PRO A 1 89 ? 7.096 3.907 6.187 1.00 95.69 89 PRO A O 1
ATOM 715 N N . SER A 1 90 ? 6.739 4.026 8.395 1.00 96.19 90 SER A N 1
ATOM 716 C CA . SER A 1 90 ? 6.844 2.580 8.632 1.00 96.19 90 SER A CA 1
ATOM 717 C C . SER A 1 90 ? 5.754 1.762 7.928 1.00 96.19 90 SER A C 1
ATOM 719 O O . SER A 1 90 ? 6.042 0.682 7.422 1.00 96.19 90 SER A O 1
ATOM 721 N N . MET A 1 91 ? 4.517 2.268 7.859 1.00 97.50 91 MET A N 1
ATOM 722 C CA . MET A 1 91 ? 3.423 1.602 7.137 1.00 97.50 91 MET A CA 1
ATOM 723 C C . MET A 1 91 ? 3.688 1.609 5.632 1.00 97.50 91 MET A C 1
ATOM 725 O O . MET A 1 91 ? 3.551 0.580 4.975 1.00 97.50 91 MET A O 1
ATOM 729 N N . ILE A 1 92 ? 4.125 2.759 5.110 1.00 97.06 92 ILE A N 1
ATOM 730 C CA . ILE A 1 92 ? 4.488 2.929 3.700 1.00 97.06 92 ILE A CA 1
ATOM 731 C C . ILE A 1 92 ? 5.668 2.025 3.335 1.00 97.06 92 ILE A C 1
ATOM 733 O O . ILE A 1 92 ? 5.677 1.433 2.263 1.00 97.06 92 ILE A O 1
ATOM 737 N N . GLU A 1 93 ? 6.655 1.889 4.218 1.00 95.88 93 GLU A N 1
ATOM 738 C CA . GLU A 1 93 ? 7.808 1.015 4.013 1.00 95.88 93 GLU A CA 1
ATOM 739 C C . GLU A 1 93 ? 7.417 -0.465 3.936 1.00 95.88 93 GLU A C 1
ATOM 741 O O . GLU A 1 93 ? 7.880 -1.172 3.037 1.00 95.88 93 GLU A O 1
ATOM 746 N N . GLN A 1 94 ? 6.535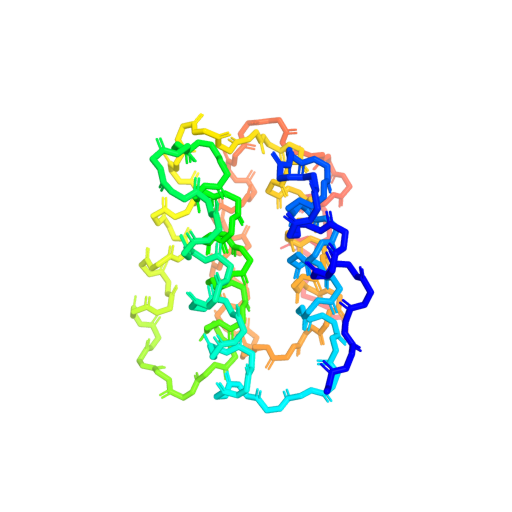 -0.929 4.827 1.00 96.56 94 GLN A N 1
ATOM 747 C CA . GLN A 1 94 ? 6.005 -2.294 4.782 1.00 96.56 94 GLN A CA 1
ATOM 748 C C . GLN A 1 94 ? 5.223 -2.537 3.487 1.00 96.56 94 GLN A C 1
ATOM 750 O O . GLN A 1 94 ? 5.475 -3.520 2.791 1.00 96.56 94 GLN A O 1
ATOM 755 N N . TRP A 1 95 ? 4.321 -1.617 3.136 1.00 97.00 95 TRP A N 1
ATOM 756 C CA . TRP A 1 95 ? 3.566 -1.675 1.886 1.00 97.00 95 TRP A CA 1
ATOM 757 C C . TRP A 1 95 ? 4.489 -1.735 0.670 1.00 97.00 95 TRP A C 1
ATOM 759 O O . TRP A 1 95 ? 4.379 -2.650 -0.141 1.00 97.00 95 TRP A O 1
ATOM 769 N N . ALA A 1 96 ? 5.442 -0.8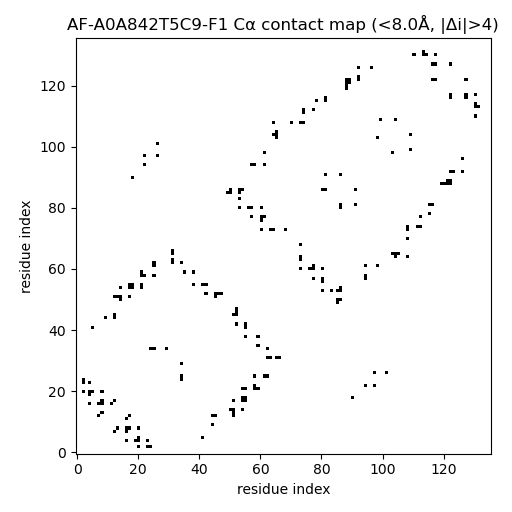05 0.578 1.00 95.12 96 ALA A N 1
ATOM 770 C CA . ALA A 1 96 ? 6.390 -0.741 -0.521 1.00 95.12 96 ALA A CA 1
ATOM 771 C C . ALA A 1 96 ? 7.146 -2.063 -0.636 1.00 95.12 96 ALA A C 1
ATOM 773 O O . ALA A 1 96 ? 7.117 -2.684 -1.690 1.00 95.12 96 ALA A O 1
ATOM 774 N N . THR A 1 97 ? 7.745 -2.538 0.455 1.00 94.62 97 THR A N 1
ATOM 775 C CA . THR A 1 97 ? 8.490 -3.803 0.470 1.00 94.62 97 THR A CA 1
ATOM 776 C C . THR A 1 97 ? 7.681 -4.939 -0.154 1.00 94.62 97 THR A C 1
ATOM 778 O O . THR A 1 97 ? 8.170 -5.592 -1.070 1.00 94.62 97 THR A O 1
ATOM 781 N N . VAL A 1 98 ? 6.415 -5.101 0.242 1.00 95.19 98 VAL A N 1
ATOM 782 C CA . VAL A 1 98 ? 5.531 -6.132 -0.320 1.00 95.19 98 VAL A CA 1
ATOM 783 C C . VAL A 1 98 ? 5.266 -5.917 -1.811 1.00 95.19 98 VAL A C 1
ATOM 785 O O . VAL A 1 98 ? 5.372 -6.862 -2.586 1.00 95.19 98 VAL A O 1
ATOM 788 N N . ILE A 1 99 ? 4.950 -4.692 -2.234 1.00 93.75 99 ILE A N 1
ATOM 789 C CA . ILE A 1 99 ? 4.675 -4.381 -3.644 1.00 93.75 99 ILE A CA 1
ATOM 790 C C . ILE A 1 99 ? 5.882 -4.675 -4.549 1.00 93.75 99 ILE A C 1
ATOM 792 O O . ILE A 1 99 ? 5.711 -5.257 -5.622 1.00 93.75 99 ILE A O 1
ATOM 796 N N . TYR A 1 100 ? 7.096 -4.315 -4.125 1.00 91.94 100 TYR A N 1
ATOM 797 C CA . TYR A 1 100 ? 8.310 -4.588 -4.905 1.00 91.94 100 TYR A CA 1
ATOM 798 C C . TYR A 1 100 ? 8.729 -6.059 -4.850 1.00 91.94 100 TYR A C 1
ATOM 800 O O . TYR A 1 100 ? 9.257 -6.559 -5.840 1.00 91.94 100 TYR A O 1
ATOM 808 N N . ASP A 1 101 ? 8.482 -6.759 -3.739 1.00 91.44 101 ASP A N 1
ATOM 809 C CA . ASP A 1 101 ? 8.763 -8.196 -3.625 1.00 91.44 101 ASP A CA 1
ATOM 810 C C . ASP A 1 101 ? 7.854 -9.023 -4.542 1.00 91.44 101 ASP A C 1
ATOM 812 O O . ASP A 1 101 ? 8.310 -9.991 -5.148 1.00 91.44 101 ASP A O 1
ATOM 816 N N . LEU A 1 102 ? 6.581 -8.634 -4.671 1.00 90.88 1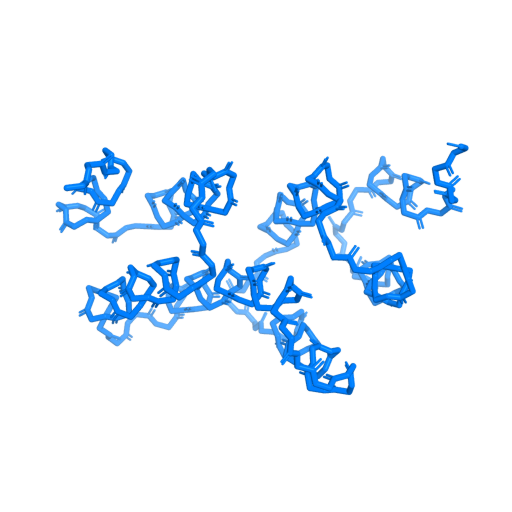02 LEU A N 1
ATOM 817 C CA . LEU A 1 102 ? 5.638 -9.292 -5.578 1.00 90.88 102 LEU A CA 1
ATOM 818 C C . LEU A 1 102 ? 5.970 -9.020 -7.048 1.00 90.88 102 LEU A C 1
ATOM 820 O O . LEU A 1 102 ? 5.827 -9.908 -7.882 1.00 90.88 102 LEU A O 1
ATOM 824 N N . ASN A 1 103 ? 6.422 -7.804 -7.376 1.00 88.38 103 ASN A N 1
ATOM 825 C CA . ASN A 1 103 ? 6.840 -7.420 -8.730 1.00 88.38 103 ASN A CA 1
ATOM 826 C C . ASN A 1 103 ? 5.784 -7.727 -9.822 1.00 88.38 103 ASN A C 1
ATOM 828 O O . ASN A 1 103 ? 6.113 -8.056 -10.960 1.00 88.38 103 ASN A O 1
ATOM 832 N N . HIS A 1 104 ? 4.496 -7.641 -9.475 1.00 89.00 104 HIS A N 1
ATOM 833 C CA . HIS A 1 104 ? 3.387 -7.909 -10.399 1.00 89.00 104 HIS A CA 1
ATOM 834 C C . HIS A 1 104 ? 3.039 -6.712 -11.298 1.00 89.00 104 HIS A C 1
ATOM 836 O O . HIS A 1 104 ? 2.416 -6.876 -12.347 1.00 89.00 104 HIS A O 1
ATOM 842 N N . ALA A 1 105 ? 3.398 -5.494 -10.885 1.00 88.62 105 ALA A N 1
ATOM 843 C CA . ALA A 1 105 ? 3.150 -4.285 -11.663 1.00 88.62 105 ALA A CA 1
ATOM 844 C C . ALA A 1 105 ? 4.236 -4.077 -12.740 1.00 88.62 105 ALA A C 1
ATOM 846 O O . ALA A 1 105 ? 5.366 -4.535 -12.566 1.00 88.62 105 ALA A O 1
ATOM 847 N N . PRO A 1 106 ? 3.942 -3.348 -13.838 1.00 89.50 106 PRO A N 1
ATOM 848 C CA . PRO A 1 106 ? 4.948 -3.013 -14.843 1.00 89.50 106 PRO A CA 1
ATOM 849 C C . PRO A 1 106 ? 6.160 -2.313 -14.223 1.00 89.50 106 PRO A C 1
ATOM 851 O O . PRO A 1 106 ? 6.000 -1.411 -13.394 1.00 89.50 106 PRO A O 1
ATOM 854 N N . LYS A 1 107 ? 7.368 -2.691 -14.654 1.00 88.88 107 LYS A N 1
ATOM 855 C CA . LYS A 1 107 ? 8.627 -2.180 -14.091 1.00 88.88 107 LYS A CA 1
ATOM 856 C C . LYS A 1 107 ? 8.689 -0.652 -14.107 1.00 88.88 107 LYS A C 1
ATOM 858 O O . LYS A 1 107 ? 9.056 -0.031 -13.125 1.00 88.88 107 LYS A O 1
ATOM 863 N N . ASP A 1 108 ? 8.261 -0.047 -15.198 1.00 88.50 108 ASP A N 1
ATOM 864 C CA . ASP A 1 108 ? 8.213 1.393 -15.434 1.00 88.50 108 ASP A CA 1
ATOM 865 C C . ASP A 1 108 ? 7.286 2.127 -14.444 1.00 88.50 108 ASP A C 1
ATOM 867 O O . ASP A 1 108 ? 7.583 3.249 -14.030 1.00 88.50 108 ASP A O 1
ATOM 871 N N . ILE A 1 109 ? 6.206 1.479 -13.988 1.00 90.38 109 ILE A N 1
ATOM 872 C CA . ILE A 1 109 ? 5.363 1.9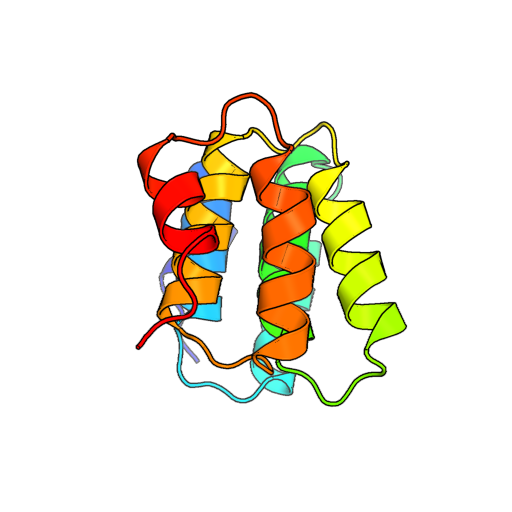95 -12.900 1.00 90.38 109 ILE A CA 1
ATOM 873 C C . ILE A 1 109 ? 6.097 1.898 -11.561 1.00 90.38 109 ILE A C 1
ATOM 875 O O . ILE A 1 109 ? 6.108 2.868 -10.802 1.00 90.38 109 ILE A O 1
ATOM 879 N N . LEU A 1 110 ? 6.724 0.755 -11.279 1.00 91.06 110 LEU A N 1
ATOM 880 C CA . LEU A 1 110 ? 7.493 0.543 -10.051 1.00 91.06 110 LEU A CA 1
ATOM 881 C C . LEU A 1 110 ? 8.666 1.530 -9.948 1.00 91.06 110 LEU A C 1
ATOM 883 O O . LEU A 1 110 ? 8.822 2.182 -8.922 1.00 91.06 110 LEU A O 1
ATOM 887 N N . ASP A 1 111 ? 9.423 1.740 -11.023 1.00 90.19 111 ASP A N 1
ATOM 888 C CA . ASP A 1 111 ? 10.535 2.695 -11.080 1.00 90.19 111 ASP A CA 1
ATOM 889 C C . ASP A 1 111 ? 10.065 4.133 -10.793 1.00 90.19 111 ASP A C 1
ATOM 891 O O . ASP A 1 111 ? 10.736 4.896 -10.090 1.00 90.19 111 ASP A O 1
ATOM 895 N N . PHE A 1 112 ? 8.882 4.512 -11.289 1.00 90.19 112 PHE A N 1
ATOM 896 C CA . PHE A 1 112 ? 8.306 5.827 -11.020 1.00 90.19 112 PHE A CA 1
ATOM 897 C C . PHE A 1 112 ? 7.902 5.984 -9.548 1.00 90.19 112 PHE A C 1
ATOM 899 O O . PHE A 1 112 ? 8.253 6.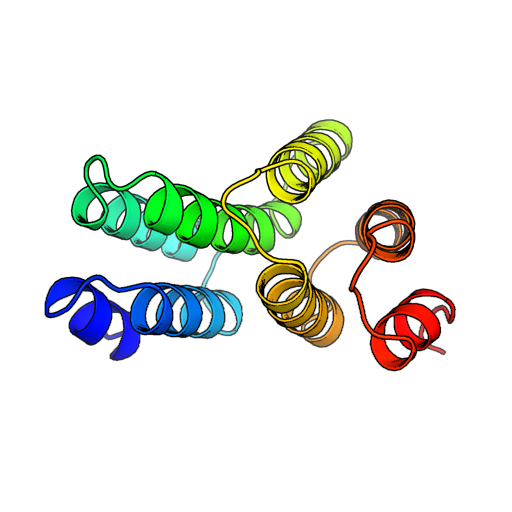972 -8.899 1.00 90.19 112 PHE A O 1
ATOM 906 N N . ILE A 1 113 ? 7.207 4.989 -8.996 1.00 90.88 113 ILE A N 1
ATOM 907 C CA . ILE A 1 113 ? 6.800 4.967 -7.586 1.00 90.88 113 ILE A CA 1
ATOM 908 C C . ILE A 1 113 ? 8.036 4.982 -6.668 1.00 90.88 113 ILE A C 1
ATOM 910 O O . ILE A 1 113 ? 8.035 5.640 -5.623 1.00 90.88 113 ILE A O 1
ATOM 914 N N . ALA A 1 114 ? 9.123 4.320 -7.070 1.00 92.19 114 ALA A N 1
ATOM 915 C CA . ALA A 1 114 ? 10.370 4.244 -6.316 1.00 92.19 114 ALA A CA 1
ATOM 916 C C . ALA A 1 114 ? 11.012 5.623 -6.123 1.00 92.19 114 ALA A C 1
ATOM 918 O O . ALA A 1 114 ? 11.647 5.880 -5.097 1.00 92.19 114 ALA A O 1
ATOM 919 N N . ILE A 1 115 ? 10.862 6.538 -7.087 1.00 91.50 115 ILE A N 1
ATOM 920 C CA . ILE A 1 115 ? 11.317 7.930 -6.949 1.00 91.50 115 ILE A CA 1
ATOM 921 C C . ILE A 1 115 ? 10.563 8.623 -5.811 1.00 91.50 115 ILE A C 1
ATOM 923 O O . ILE A 1 115 ? 11.198 9.208 -4.932 1.00 91.50 115 ILE A O 1
ATOM 927 N N . ASP A 1 116 ? 9.233 8.528 -5.798 1.00 91.75 116 ASP A N 1
ATOM 928 C CA . ASP A 1 116 ? 8.401 9.205 -4.801 1.00 91.75 116 ASP A CA 1
ATOM 929 C C . ASP A 1 116 ? 8.671 8.654 -3.384 1.00 91.75 116 ASP A C 1
ATOM 931 O O . ASP A 1 116 ? 8.891 9.435 -2.456 1.00 91.75 116 ASP A O 1
ATOM 935 N N . ILE A 1 117 ? 8.779 7.328 -3.217 1.00 92.44 117 ILE A N 1
ATOM 936 C CA . ILE A 1 117 ? 9.053 6.692 -1.912 1.00 92.44 117 ILE A CA 1
ATOM 937 C C . ILE A 1 117 ? 10.431 7.082 -1.359 1.00 92.44 117 ILE A C 1
ATOM 939 O O . ILE A 1 117 ? 10.566 7.374 -0.168 1.00 92.44 117 ILE A O 1
ATOM 943 N N . ARG A 1 118 ? 11.475 7.134 -2.200 1.00 91.38 118 ARG A N 1
ATOM 944 C CA . ARG A 1 118 ? 12.841 7.484 -1.755 1.00 91.38 118 ARG A CA 1
ATOM 945 C C . ARG A 1 118 ? 12.929 8.879 -1.134 1.00 91.38 118 ARG A C 1
ATOM 947 O O . ARG A 1 118 ? 13.776 9.107 -0.261 1.00 91.38 118 ARG A O 1
ATOM 954 N N . ASN A 1 119 ? 12.046 9.785 -1.544 1.00 90.25 119 ASN A N 1
ATOM 955 C CA . ASN A 1 119 ? 11.991 11.158 -1.049 1.00 90.25 119 ASN A CA 1
ATOM 956 C C . ASN A 1 119 ? 11.246 11.296 0.288 1.00 90.25 119 ASN A C 1
ATOM 958 O O . ASN A 1 119 ? 11.334 12.344 0.930 1.00 90.25 119 ASN A O 1
ATOM 962 N N . ILE A 1 120 ? 10.565 10.249 0.759 1.00 92.00 120 ILE A N 1
ATOM 963 C CA . ILE A 1 120 ? 9.856 10.280 2.038 1.00 92.00 120 ILE A CA 1
ATOM 964 C C . ILE A 1 120 ? 10.866 10.250 3.193 1.00 92.00 120 ILE A C 1
ATOM 966 O O . ILE A 1 120 ? 11.803 9.437 3.254 1.00 92.00 120 ILE A O 1
ATOM 970 N N . ARG A 1 121 ? 10.684 11.179 4.137 1.00 91.56 121 ARG A N 1
ATOM 971 C CA . ARG A 1 121 ? 11.454 11.227 5.381 1.00 91.56 121 ARG A CA 1
ATOM 972 C C . ARG A 1 121 ? 10.984 10.103 6.305 1.00 91.56 121 ARG A C 1
ATOM 974 O O . ARG A 1 121 ? 9.796 9.983 6.567 1.00 91.56 121 ARG A O 1
ATOM 981 N N . GLY A 1 122 ? 11.926 9.326 6.835 1.00 91.19 122 GLY A N 1
ATOM 982 C CA . GLY A 1 122 ? 11.636 8.216 7.750 1.00 91.19 122 GLY A CA 1
ATOM 983 C C . GLY A 1 122 ? 11.614 6.833 7.097 1.00 91.19 122 GLY A C 1
ATOM 984 O O . GLY A 1 122 ? 11.587 5.859 7.833 1.00 91.19 122 GLY A O 1
ATOM 985 N N . ILE A 1 123 ? 11.694 6.743 5.763 1.00 94.00 123 ILE A N 1
ATOM 986 C CA . ILE A 1 123 ? 11.959 5.474 5.067 1.00 94.00 123 ILE A CA 1
ATOM 987 C C . ILE A 1 123 ? 13.412 5.044 5.304 1.00 94.00 123 ILE A C 1
ATOM 989 O O . ILE A 1 123 ? 14.324 5.881 5.229 1.00 94.00 123 ILE A O 1
ATOM 993 N N . SER A 1 124 ? 13.617 3.755 5.566 1.00 93.38 124 SER A N 1
ATOM 994 C CA . SER A 1 124 ? 14.915 3.147 5.855 1.00 93.38 124 SER A CA 1
ATOM 995 C C . SER A 1 124 ? 15.923 3.287 4.711 1.00 93.38 124 SER A C 1
ATOM 997 O O . SER A 1 124 ? 15.578 3.457 3.536 1.00 93.38 124 SER A O 1
ATOM 999 N N . LYS A 1 125 ? 17.217 3.239 5.050 1.00 90.69 125 LYS A N 1
ATOM 1000 C CA . LYS A 1 125 ? 18.286 3.291 4.038 1.00 90.69 125 LYS A CA 1
ATOM 1001 C C . LYS A 1 125 ? 18.302 2.010 3.211 1.00 90.69 125 LYS A C 1
ATOM 1003 O O . LYS A 1 125 ? 18.593 2.062 2.020 1.00 90.69 125 LYS A O 1
ATOM 1008 N N . GLU A 1 126 ? 17.955 0.899 3.845 1.00 90.44 126 GLU A N 1
ATOM 1009 C CA . GLU A 1 126 ? 17.838 -0.433 3.277 1.00 90.44 126 GLU A CA 1
ATOM 1010 C C . GLU A 1 126 ? 16.815 -0.435 2.139 1.00 90.44 126 GLU A C 1
ATOM 1012 O O . GLU A 1 126 ? 17.163 -0.787 1.011 1.00 90.44 126 GLU A O 1
ATOM 1017 N N . LEU A 1 127 ? 15.588 0.051 2.381 1.00 91.31 127 LEU A N 1
ATOM 1018 C CA . LEU A 1 127 ? 14.587 0.151 1.318 1.00 91.31 127 LEU A CA 1
ATOM 1019 C C . LEU A 1 127 ? 15.035 1.134 0.226 1.00 91.31 127 LEU A C 1
ATOM 1021 O O . LEU A 1 127 ? 14.936 0.818 -0.956 1.00 91.31 127 LEU A O 1
ATOM 1025 N N . LYS A 1 128 ? 15.599 2.298 0.580 1.00 90.25 128 LYS A N 1
ATOM 1026 C CA . LYS A 1 128 ? 16.080 3.270 -0.425 1.00 90.25 128 LYS A CA 1
ATOM 1027 C C . LYS A 1 128 ? 17.155 2.701 -1.347 1.00 90.25 128 LYS A C 1
ATOM 1029 O O . LYS A 1 128 ? 17.140 3.015 -2.535 1.00 90.25 128 LYS A O 1
ATOM 1034 N N . ALA A 1 129 ? 18.068 1.891 -0.812 1.00 87.81 129 ALA A N 1
ATOM 1035 C CA . ALA A 1 129 ? 19.092 1.214 -1.596 1.00 87.81 129 ALA A CA 1
ATOM 1036 C C . ALA A 1 129 ? 18.459 0.199 -2.557 1.00 87.81 129 ALA A C 1
ATOM 1038 O O . ALA A 1 129 ? 18.754 0.233 -3.749 1.00 87.81 129 ALA A O 1
ATOM 1039 N N . ARG A 1 130 ? 17.519 -0.627 -2.075 1.00 86.50 130 ARG A N 1
ATOM 1040 C CA . ARG A 1 130 ? 16.777 -1.587 -2.914 1.00 86.50 130 ARG A CA 1
ATOM 1041 C C . ARG A 1 130 ? 16.034 -0.899 -4.061 1.00 86.50 130 ARG A C 1
ATOM 1043 O O . ARG A 1 130 ? 16.134 -1.336 -5.196 1.00 86.50 130 ARG A O 1
ATOM 1050 N N . LEU A 1 131 ? 15.371 0.222 -3.781 1.00 85.06 131 LEU A N 1
ATOM 1051 C CA . LEU A 1 131 ? 14.662 1.040 -4.773 1.00 85.06 131 LEU A CA 1
ATOM 1052 C C . LEU A 1 131 ? 15.592 1.786 -5.753 1.00 85.06 131 LEU A C 1
ATOM 1054 O O . LEU A 1 131 ? 15.119 2.402 -6.706 1.00 85.06 131 LEU A O 1
ATOM 1058 N N . GLY A 1 132 ? 16.902 1.814 -5.488 1.00 66.81 132 GLY A N 1
ATOM 1059 C CA . GLY A 1 132 ? 17.916 2.476 -6.313 1.00 66.81 132 GLY A CA 1
ATOM 1060 C C . GLY A 1 132 ? 18.651 1.544 -7.275 1.00 66.81 132 GLY A C 1
ATOM 1061 O O . GLY A 1 132 ? 19.359 2.033 -8.155 1.00 66.81 132 GLY A O 1
ATOM 1062 N N . HIS A 1 133 ? 18.482 0.230 -7.128 1.00 56.00 133 HIS A N 1
ATOM 1063 C CA . HIS A 1 133 ? 19.033 -0.759 -8.039 1.00 56.00 133 HIS A CA 1
ATOM 1064 C C . HIS A 1 133 ? 17.890 -1.314 -8.891 1.00 56.00 133 HIS A C 1
ATOM 1066 O O . HIS A 1 133 ? 16.977 -1.918 -8.330 1.00 56.00 133 HIS A O 1
ATOM 1072 N N . PRO A 1 134 ? 17.897 -1.140 -10.228 1.00 46.09 134 PRO A N 1
ATOM 1073 C CA . PRO A 1 134 ? 17.059 -1.992 -11.055 1.00 46.09 134 PRO A CA 1
ATOM 1074 C C . PRO A 1 134 ? 17.460 -3.428 -10.710 1.00 46.09 134 PRO A C 1
ATOM 1076 O O . PRO A 1 134 ? 18.653 -3.735 -10.749 1.00 46.09 134 PRO A O 1
ATOM 1079 N N . ASN A 1 135 ? 16.504 -4.263 -10.290 1.00 39.91 135 ASN A N 1
ATOM 1080 C CA . ASN A 1 135 ? 16.778 -5.683 -10.074 1.00 39.91 135 ASN A CA 1
ATOM 1081 C C . ASN A 1 135 ? 17.555 -6.212 -11.300 1.00 39.91 135 ASN A C 1
ATOM 1083 O O . ASN A 1 135 ? 17.142 -5.891 -12.424 1.00 39.91 135 ASN A O 1
ATOM 1087 N N . PRO A 1 136 ? 18.693 -6.905 -11.097 1.00 41.19 136 PRO A N 1
ATOM 1088 C CA . PRO A 1 136 ? 19.448 -7.503 -12.191 1.00 41.19 136 PRO A CA 1
ATOM 1089 C C . PRO A 1 136 ? 18.612 -8.519 -12.973 1.00 41.19 136 PRO A C 1
ATOM 1091 O O . PRO A 1 136 ? 17.713 -9.148 -12.368 1.00 41.19 136 PRO A O 1
#

Nearest PDB structures (foldseek):
  5t87-assembly2_B  TM=4.912E-01  e=3.266E-01  Cupriavidus taiwanensis LMG 19424
  9e8g-assembly1_a  TM=5.724E-01  e=2.264E+00  Homo sapiens
  6zp4-assembly1_M  TM=5.416E-01  e=2.507E+00  Homo sapiens
  5t87-assembly4_D  TM=4.781E-01  e=1.668E+00  Cupriavidus taiwanensis LMG 19424
  8fkx-assembly1_SU  TM=2.976E-01  e=8.959E+00  Homo sapiens

pLDDT: mean 91.06, std 9.57, range [39.91, 98.12]

Sequence (136 aa):
MDIQELDKFKEDPSVASAMQFGEALTKKDLNIEDKRLIFREAFKIVGSKEKLEAIINMWAVGTMIEANLPYTQKIEAVRQVLKDKELTPSMIEQWATVIYDLNHAPKDILDFIAIDIRNIRGISKELKARLGHPNP

Solvent-accessible surface area (backbone atoms only — not comparable to full-atom values): 7891 Å² total; per-residue (Å²): 136,88,51,71,42,52,55,48,26,71,77,49,79,41,71,67,32,43,52,51,23,36,51,53,58,63,74,43,96,65,58,67,67,60,54,51,54,51,48,56,53,49,56,66,70,42,65,90,41,62,53,52,46,50,51,46,48,45,36,50,47,63,51,49,49,55,46,101,62,62,68,67,60,44,54,49,52,49,52,53,50,78,65,40,85,68,59,49,41,68,56,52,46,54,53,49,52,52,55,63,71,65,57,74,41,59,64,73,58,51,59,55,52,34,56,60,56,60,70,44,79,75,50,55,69,67,58,42,52,57,60,69,48,79,81,129

Secondary structure (DSSP, 8-state):
---HHHHHHHHS--HHHHHHHHHHHHHS---HHHHHHHHHHHHHHHTT-HHHHHHHHHHHHHHHTTSS--HHHHHHHHHHHHT-TT--HHHHHHHHHHHHHH--S-HHHHHHHHHHHHTSTT--HHHHHHTTS---

Foldseek 3Di:
DDDPLLVVCLVPVDPVSLLVSLLSLLPDPDDLVVSVVSLVVSCVSCPPVLLSNLSSQLSNLLSVLLDPDDLVVSLVSLVVSLPDPSDDLVSVLSSLVSSVVVVNHPPVSNLSSLVVNLPDPPHDPVSNVVSVDDDD

Radius of gyration: 14.34 Å; Cα contacts (8 Å, |Δi|>4): 125; chains: 1; bounding box: 37×30×33 Å

Mean predicted aligned error: 3.97 Å